Protein AF-A0A354G8M6-F1 (afdb_monomer_lite)

Sequence (116 aa):
MSCFKKYIVFFLVLSFVIQLNAIPLKDYTSMADRDRIMLAISYYEVGERYIQNNKKNLGEAHIKYAIEIEPQVKRYRSGELTLPVKSISIDWESIFDDSKEDVSTDTVDADEPIDD

Structure (mmCIF, N/CA/C/O backbone):
data_AF-A0A354G8M6-F1
#
_entry.id   AF-A0A354G8M6-F1
#
loop_
_atom_site.group_PDB
_atom_site.id
_atom_site.type_symbol
_atom_site.label_atom_id
_atom_site.label_alt_id
_atom_site.label_comp_id
_atom_site.label_asym_id
_atom_site.label_entity_id
_atom_site.label_seq_id
_atom_site.pdbx_PDB_ins_code
_atom_site.Cartn_x
_atom_site.Cartn_y
_atom_site.Cartn_z
_atom_site.occupancy
_atom_site.B_iso_or_equiv
_atom_site.auth_seq_id
_atom_site.auth_comp_id
_atom_site.auth_asym_id
_atom_site.auth_atom_id
_atom_site.pdbx_PDB_model_num
ATOM 1 N N . MET A 1 1 ? 2.787 -1.056 50.525 1.00 49.56 1 MET A N 1
ATOM 2 C CA . MET A 1 1 ? 2.880 -1.745 49.213 1.00 49.56 1 MET A CA 1
ATOM 3 C C . MET A 1 1 ? 1.933 -1.115 48.174 1.00 49.56 1 MET A C 1
ATOM 5 O O . MET A 1 1 ? 1.002 -1.771 47.731 1.00 49.56 1 MET A O 1
ATOM 9 N N . SER A 1 2 ? 2.121 0.156 47.786 1.00 55.47 2 SER A N 1
ATOM 10 C CA . SER A 1 2 ? 1.174 0.849 46.872 1.00 55.47 2 SER A CA 1
ATOM 11 C C . SER A 1 2 ? 1.809 1.360 45.567 1.00 55.47 2 SER A C 1
ATOM 13 O O . SER A 1 2 ? 1.126 1.496 44.556 1.00 55.47 2 SER A O 1
ATOM 15 N N . CYS A 1 3 ? 3.131 1.556 45.526 1.00 55.09 3 CYS A N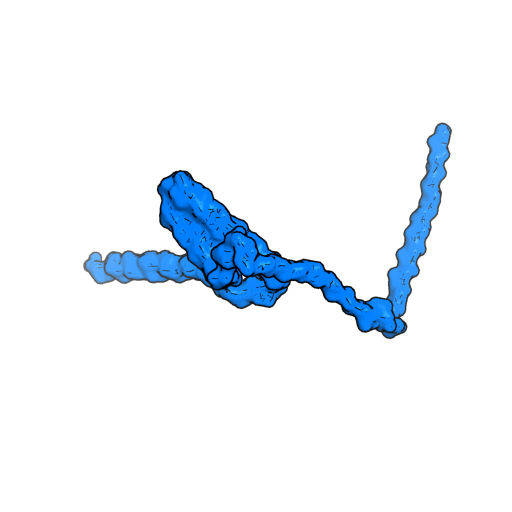 1
ATOM 16 C CA . CYS A 1 3 ? 3.789 2.088 44.326 1.00 55.09 3 CYS A CA 1
ATOM 17 C C . CYS A 1 3 ? 4.092 1.015 43.264 1.00 55.09 3 CYS A C 1
ATOM 19 O O . CYS A 1 3 ? 3.979 1.297 42.078 1.00 55.09 3 CYS A O 1
ATOM 21 N N . PHE A 1 4 ? 4.376 -0.233 43.657 1.00 54.28 4 PHE A N 1
ATOM 22 C CA . PHE A 1 4 ? 4.755 -1.313 42.726 1.00 54.28 4 PHE A CA 1
ATOM 23 C C . PHE A 1 4 ? 3.666 -1.658 41.693 1.00 54.28 4 PHE A C 1
ATOM 25 O O . PHE A 1 4 ? 3.969 -1.900 40.527 1.00 54.28 4 PHE A O 1
ATOM 32 N N . LYS A 1 5 ? 2.384 -1.607 42.088 1.00 54.38 5 LYS A N 1
ATOM 33 C CA . LYS A 1 5 ? 1.251 -1.862 41.179 1.00 54.38 5 LYS A CA 1
ATOM 34 C C . LYS A 1 5 ? 1.123 -0.809 40.074 1.00 54.38 5 LYS A C 1
ATOM 36 O O . LYS A 1 5 ? 0.681 -1.147 38.983 1.00 54.38 5 LYS A O 1
ATOM 41 N N . LYS A 1 6 ? 1.528 0.443 40.326 1.00 56.97 6 LYS A N 1
ATOM 42 C CA . LYS A 1 6 ? 1.444 1.527 39.332 1.00 56.97 6 LYS A CA 1
ATOM 43 C C . LYS A 1 6 ? 2.494 1.374 38.226 1.00 56.97 6 LYS A C 1
ATOM 45 O O . LYS A 1 6 ? 2.187 1.628 37.067 1.00 56.97 6 LYS A O 1
ATOM 50 N N . TYR A 1 7 ? 3.691 0.889 38.565 1.00 60.06 7 TYR A N 1
ATOM 51 C CA . TYR A 1 7 ? 4.762 0.660 37.587 1.00 60.06 7 TYR A CA 1
ATOM 52 C C . TYR A 1 7 ? 4.483 -0.529 36.661 1.00 60.06 7 TYR A C 1
ATOM 54 O O . TYR A 1 7 ? 4.767 -0.441 35.473 1.00 60.06 7 TYR A O 1
ATOM 62 N N . ILE A 1 8 ? 3.871 -1.605 37.170 1.00 62.41 8 ILE A N 1
ATOM 63 C CA . ILE A 1 8 ? 3.511 -2.780 36.355 1.00 62.41 8 ILE A CA 1
ATOM 64 C C . ILE A 1 8 ? 2.486 -2.412 35.275 1.00 62.41 8 ILE A C 1
ATOM 66 O O . ILE A 1 8 ? 2.632 -2.817 34.125 1.00 62.41 8 ILE A O 1
ATOM 70 N N . VAL A 1 9 ? 1.480 -1.602 35.623 1.00 61.44 9 VAL A N 1
ATOM 71 C CA . VAL A 1 9 ? 0.474 -1.138 34.653 1.00 61.44 9 VAL A CA 1
ATOM 72 C C . VAL A 1 9 ? 1.113 -0.228 33.601 1.00 61.44 9 VAL A C 1
ATOM 74 O O . VAL A 1 9 ? 0.836 -0.387 32.417 1.00 61.44 9 VAL A O 1
ATOM 77 N N . PHE A 1 10 ? 2.018 0.671 33.999 1.00 62.94 10 PHE A N 1
ATOM 78 C CA . PHE A 1 10 ? 2.742 1.527 33.055 1.00 62.94 10 PHE A CA 1
ATOM 79 C C . PHE A 1 10 ? 3.628 0.719 32.091 1.00 62.94 10 PHE A C 1
ATOM 81 O O . PHE A 1 10 ? 3.636 0.984 30.892 1.00 62.94 10 PHE A O 1
ATOM 88 N N . PHE A 1 11 ? 4.321 -0.309 32.590 1.00 61.16 11 PHE A N 1
ATOM 89 C CA . PHE A 1 11 ? 5.181 -1.172 31.776 1.00 61.16 11 PHE A CA 1
ATOM 90 C C . PHE A 1 11 ? 4.380 -2.035 30.786 1.00 61.16 11 PHE A C 1
ATOM 92 O O . PHE A 1 11 ? 4.799 -2.211 29.644 1.00 61.16 11 PHE A O 1
ATOM 99 N N . LEU A 1 12 ? 3.196 -2.516 31.185 1.00 61.03 12 LEU A N 1
ATOM 100 C CA . LEU A 1 12 ? 2.293 -3.258 30.297 1.00 61.03 12 LEU A CA 1
ATOM 101 C C . LEU A 1 12 ? 1.734 -2.384 29.168 1.00 61.03 12 LEU A C 1
ATOM 103 O O . LEU A 1 12 ? 1.687 -2.828 28.023 1.00 61.03 12 LEU A O 1
ATOM 107 N N . VAL A 1 13 ? 1.370 -1.131 29.459 1.00 59.84 13 VAL A N 1
ATOM 108 C CA . VAL A 1 13 ? 0.922 -0.185 28.424 1.00 59.84 13 VAL A CA 1
ATOM 109 C C . VAL A 1 13 ? 2.073 0.174 27.480 1.00 59.84 13 VAL A C 1
ATOM 111 O O . VAL A 1 13 ? 1.879 0.192 26.268 1.00 59.84 13 VAL A O 1
ATOM 114 N N . LEU A 1 14 ? 3.287 0.383 28.001 1.00 61.31 14 LEU A N 1
ATOM 115 C CA . LEU A 1 14 ? 4.458 0.705 27.180 1.00 61.31 14 LEU A CA 1
ATOM 116 C C . LEU A 1 14 ? 4.880 -0.469 26.274 1.00 61.31 14 LEU A C 1
ATOM 118 O O . LEU A 1 14 ? 5.244 -0.251 25.122 1.00 61.31 14 LEU A O 1
ATOM 122 N N . SER A 1 15 ? 4.766 -1.714 26.750 1.00 59.84 15 SER A N 1
ATOM 123 C CA . SER A 1 15 ? 5.058 -2.908 25.943 1.00 59.84 15 SER A CA 1
ATOM 124 C C . SER A 1 15 ? 4.053 -3.105 24.799 1.00 59.84 15 SER A C 1
ATOM 126 O O . SER A 1 15 ? 4.445 -3.549 23.720 1.00 59.84 15 SER A O 1
ATOM 128 N N . PHE A 1 16 ? 2.790 -2.706 24.989 1.00 54.34 16 PHE A N 1
ATOM 129 C CA . PHE A 1 16 ? 1.766 -2.780 23.942 1.00 54.34 16 PHE A CA 1
ATOM 130 C C . PHE A 1 16 ? 2.008 -1.779 22.799 1.00 54.34 16 PHE A C 1
ATOM 132 O O . PHE A 1 16 ? 1.726 -2.083 21.643 1.00 54.34 16 PHE A O 1
ATOM 139 N N . VAL A 1 17 ? 2.593 -0.609 23.089 1.00 57.88 17 VAL A N 1
ATOM 140 C CA . VAL A 1 17 ? 2.934 0.400 22.065 1.00 57.88 17 VAL A CA 1
ATOM 141 C C . VAL A 1 17 ? 4.072 -0.079 21.152 1.00 57.88 17 VAL A C 1
ATOM 143 O O . VAL A 1 17 ? 4.068 0.226 19.964 1.00 57.88 17 VAL A O 1
ATOM 146 N N . ILE A 1 18 ? 5.013 -0.875 21.673 1.00 57.66 18 ILE A N 1
ATOM 147 C CA . ILE A 1 18 ? 6.189 -1.343 20.917 1.00 57.66 18 ILE A CA 1
ATOM 148 C C . ILE A 1 18 ? 5.835 -2.488 19.946 1.00 57.66 18 ILE A C 1
ATOM 150 O O . ILE A 1 18 ? 6.528 -2.679 18.952 1.00 57.66 18 ILE A O 1
ATOM 154 N N . GLN A 1 19 ? 4.744 -3.233 20.172 1.00 54.16 19 GLN A N 1
ATOM 155 C CA . GLN A 1 19 ? 4.320 -4.296 19.245 1.00 54.16 19 GLN A CA 1
ATOM 156 C C . GLN A 1 19 ? 3.556 -3.793 18.009 1.00 54.16 19 GLN A C 1
ATOM 158 O O . GLN A 1 19 ? 3.370 -4.554 17.063 1.00 54.16 19 GLN A O 1
ATOM 163 N N . LEU A 1 20 ? 3.190 -2.507 17.950 1.00 50.91 20 LEU A N 1
ATOM 164 C CA . LEU A 1 20 ? 2.699 -1.845 16.733 1.00 50.91 20 LEU A CA 1
ATOM 165 C C . LEU A 1 20 ? 3.865 -1.380 15.844 1.00 50.91 20 LEU A C 1
ATOM 167 O O . LEU A 1 20 ? 3.840 -0.269 15.313 1.00 50.91 20 LEU A O 1
ATOM 171 N N . ASN A 1 21 ? 4.894 -2.218 15.687 1.00 47.41 21 ASN A N 1
ATOM 172 C CA . ASN A 1 21 ? 5.934 -1.988 14.693 1.00 47.41 21 ASN A CA 1
ATOM 173 C C . ASN A 1 21 ? 5.274 -2.033 13.313 1.00 47.41 21 ASN A C 1
ATOM 175 O O . ASN A 1 21 ? 5.039 -3.100 12.746 1.00 47.41 21 ASN A O 1
ATOM 179 N N . ALA A 1 22 ? 4.935 -0.851 12.801 1.00 51.12 22 ALA A N 1
ATOM 180 C CA . ALA A 1 22 ? 4.752 -0.639 11.382 1.00 51.12 22 ALA A CA 1
ATOM 181 C C . ALA A 1 22 ? 5.982 -1.232 10.694 1.00 51.12 22 ALA A C 1
ATOM 183 O O . ALA A 1 22 ? 7.112 -0.895 11.057 1.00 51.12 22 ALA A O 1
ATOM 184 N N . ILE A 1 23 ? 5.759 -2.177 9.781 1.00 55.06 23 ILE A N 1
ATOM 185 C CA . ILE A 1 23 ? 6.840 -2.782 9.010 1.00 55.06 23 ILE A CA 1
ATOM 186 C C . ILE A 1 23 ? 7.535 -1.616 8.297 1.00 55.06 23 ILE A C 1
ATOM 188 O O . ILE A 1 23 ? 6.873 -0.906 7.534 1.00 55.06 23 ILE A O 1
ATOM 192 N N . PRO A 1 24 ? 8.813 -1.334 8.604 1.00 56.59 24 PRO A N 1
ATOM 193 C CA . PRO A 1 24 ? 9.476 -0.157 8.080 1.00 56.59 24 PRO A CA 1
ATOM 194 C C . PRO A 1 24 ? 9.500 -0.235 6.556 1.00 56.59 24 PRO A C 1
ATOM 196 O O . PRO A 1 24 ? 9.779 -1.288 5.991 1.00 56.59 24 PRO A O 1
ATOM 199 N N . LEU A 1 25 ? 9.267 0.897 5.886 1.00 54.47 25 LEU A N 1
ATOM 200 C CA . LEU A 1 25 ? 9.266 1.010 4.419 1.00 54.47 25 LEU A CA 1
ATOM 201 C C . LEU A 1 25 ? 10.488 0.336 3.761 1.00 54.47 25 LEU A C 1
ATOM 203 O O . LEU A 1 25 ? 10.391 -0.210 2.666 1.00 54.47 25 LEU A O 1
ATOM 207 N N . LYS A 1 26 ? 11.625 0.333 4.474 1.00 60.16 26 LYS A N 1
ATOM 208 C CA . LYS A 1 26 ? 12.885 -0.333 4.111 1.00 60.16 26 LYS A CA 1
ATOM 209 C C . LYS A 1 26 ? 12.721 -1.827 3.782 1.00 60.16 26 LYS A C 1
ATOM 211 O O . LYS A 1 26 ? 13.459 -2.340 2.949 1.00 60.16 26 LYS A O 1
ATOM 216 N N . ASP A 1 27 ? 11.777 -2.531 4.398 1.00 62.22 27 ASP A N 1
ATOM 217 C CA . ASP A 1 27 ? 11.586 -3.962 4.130 1.00 62.22 27 ASP A CA 1
ATOM 218 C C . ASP A 1 27 ? 10.932 -4.196 2.756 1.00 62.22 27 ASP A C 1
ATOM 220 O O . ASP A 1 27 ? 11.003 -5.294 2.210 1.00 62.22 27 ASP A O 1
ATOM 224 N N . TYR A 1 28 ? 10.367 -3.143 2.152 1.00 60.56 28 TYR A N 1
ATOM 225 C CA . TYR A 1 28 ? 9.782 -3.162 0.810 1.00 60.56 28 TYR A CA 1
ATOM 226 C C . TYR A 1 28 ? 10.682 -2.526 -0.254 1.00 60.56 28 TYR A C 1
ATOM 228 O O . TYR A 1 28 ? 10.349 -2.583 -1.436 1.00 60.56 28 TYR A O 1
ATOM 236 N N . THR A 1 29 ? 11.822 -1.931 0.120 1.00 62.78 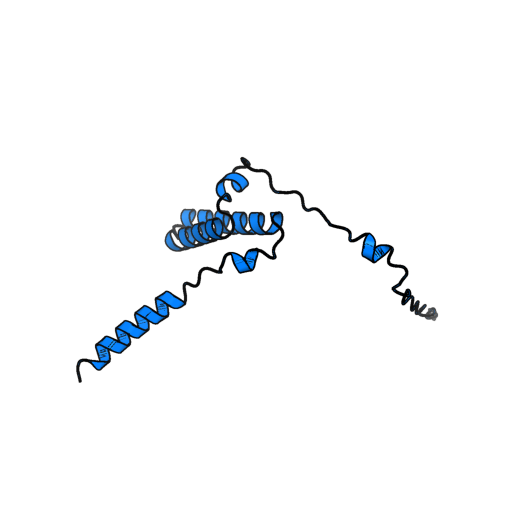29 THR A N 1
ATOM 237 C CA . THR A 1 29 ? 12.730 -1.297 -0.856 1.00 62.78 29 THR A CA 1
ATOM 238 C C . THR A 1 29 ? 13.499 -2.303 -1.708 1.00 62.78 29 THR A C 1
ATOM 240 O O . THR A 1 29 ? 14.009 -1.936 -2.758 1.00 62.78 29 THR A O 1
ATOM 243 N N . SER A 1 30 ? 13.577 -3.569 -1.285 1.00 72.50 30 SER A N 1
ATOM 244 C CA . SER A 1 30 ? 14.118 -4.662 -2.105 1.00 72.50 30 SER A CA 1
ATOM 245 C C . SER A 1 30 ? 13.104 -5.215 -3.112 1.00 72.50 30 SER A C 1
ATOM 247 O O . SER A 1 30 ? 13.473 -5.993 -3.989 1.00 72.50 30 SER A O 1
ATOM 249 N N . M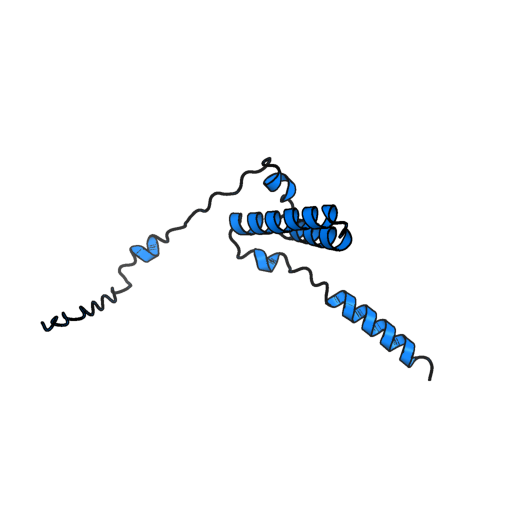ET A 1 31 ? 11.826 -4.848 -2.982 1.00 76.88 31 MET A N 1
ATOM 250 C CA . MET A 1 31 ? 10.753 -5.350 -3.828 1.00 76.88 31 MET A CA 1
ATOM 251 C C . MET A 1 31 ? 10.666 -4.511 -5.106 1.00 76.88 31 MET A C 1
ATOM 253 O O . MET A 1 31 ? 10.750 -3.283 -5.057 1.00 76.88 31 MET A O 1
ATOM 257 N N . ALA A 1 32 ? 10.469 -5.167 -6.253 1.00 84.94 32 ALA A N 1
ATOM 258 C CA . ALA A 1 32 ? 10.233 -4.464 -7.509 1.00 84.94 32 ALA A CA 1
ATOM 259 C C . ALA A 1 32 ? 9.012 -3.540 -7.374 1.00 84.94 32 ALA A C 1
ATOM 261 O O . ALA A 1 32 ? 8.012 -3.922 -6.760 1.00 84.94 32 ALA A O 1
ATOM 262 N N . ASP A 1 33 ? 9.068 -2.346 -7.977 1.00 88.38 33 ASP A N 1
ATOM 263 C CA . ASP A 1 33 ? 8.022 -1.321 -7.836 1.00 88.38 33 ASP A CA 1
ATOM 264 C C . ASP A 1 33 ? 6.623 -1.877 -8.099 1.00 88.38 33 ASP A C 1
ATOM 266 O O . ASP A 1 33 ? 5.699 -1.656 -7.320 1.00 88.38 33 ASP A O 1
ATOM 270 N N . ARG A 1 34 ? 6.480 -2.667 -9.168 1.00 89.88 34 ARG A N 1
ATOM 271 C CA . ARG A 1 34 ? 5.212 -3.303 -9.532 1.00 89.88 34 ARG A CA 1
ATOM 272 C C . ARG A 1 34 ? 4.666 -4.175 -8.406 1.00 89.88 34 ARG A C 1
ATOM 274 O O . ARG A 1 34 ? 3.480 -4.094 -8.101 1.00 89.88 34 ARG A O 1
ATOM 281 N N . ASP A 1 35 ? 5.512 -5.000 -7.806 1.00 90.25 35 ASP A N 1
ATOM 282 C CA . ASP A 1 35 ? 5.097 -5.962 -6.789 1.00 90.25 35 ASP A CA 1
ATOM 283 C C . ASP A 1 35 ? 4.772 -5.245 -5.470 1.00 90.25 35 ASP A C 1
ATOM 285 O O . ASP A 1 35 ? 3.753 -5.548 -4.848 1.00 90.25 35 ASP A O 1
ATOM 289 N N . ARG A 1 36 ? 5.542 -4.206 -5.112 1.00 91.94 36 ARG A N 1
ATOM 290 C CA . ARG A 1 36 ? 5.230 -3.317 -3.981 1.00 91.94 36 ARG A CA 1
ATOM 291 C C . ARG A 1 36 ? 3.867 -2.640 -4.155 1.00 91.94 36 ARG A C 1
ATOM 293 O O . ARG 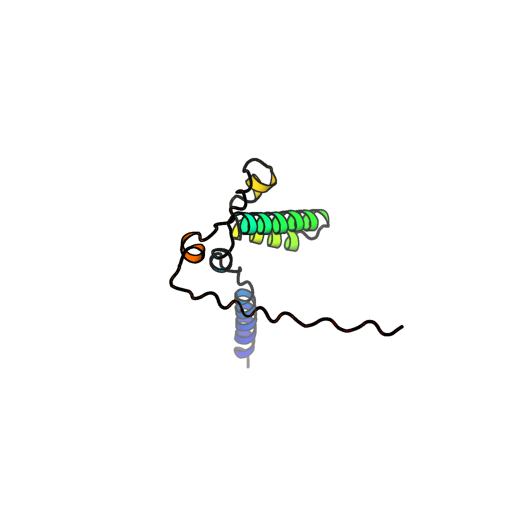A 1 36 ? 3.050 -2.652 -3.235 1.00 91.94 36 ARG A O 1
ATOM 300 N N . ILE A 1 37 ? 3.599 -2.076 -5.335 1.00 93.88 37 ILE A N 1
ATOM 301 C CA . ILE A 1 37 ? 2.324 -1.404 -5.627 1.00 93.88 37 ILE A CA 1
ATOM 302 C C . ILE A 1 37 ? 1.166 -2.414 -5.592 1.00 93.88 37 ILE A C 1
ATOM 304 O O . ILE A 1 37 ? 0.123 -2.132 -5.004 1.00 93.88 37 ILE A O 1
ATOM 308 N N . MET A 1 38 ? 1.343 -3.612 -6.157 1.00 94.38 38 MET A N 1
ATOM 309 C CA . MET A 1 38 ? 0.334 -4.681 -6.111 1.00 94.38 38 MET A CA 1
ATOM 310 C C . MET A 1 38 ? 0.033 -5.144 -4.682 1.00 94.38 38 MET A C 1
ATOM 312 O O . MET A 1 38 ? -1.130 -5.376 -4.335 1.00 94.38 38 MET A O 1
ATOM 316 N N . LEU A 1 39 ? 1.059 -5.242 -3.835 1.00 94.00 39 LEU A N 1
ATOM 317 C CA . LEU A 1 39 ? 0.893 -5.549 -2.420 1.00 94.00 39 LEU A CA 1
ATOM 318 C C . LEU A 1 39 ? 0.069 -4.462 -1.719 1.00 94.00 39 LEU A C 1
ATOM 320 O O . LEU A 1 39 ? -0.901 -4.776 -1.028 1.00 94.00 39 LEU A O 1
ATOM 324 N N . ALA A 1 40 ? 0.399 -3.189 -1.947 1.00 95.38 40 ALA A N 1
ATOM 325 C CA . ALA A 1 40 ? -0.353 -2.069 -1.391 1.00 95.38 40 ALA A CA 1
ATOM 326 C C . ALA A 1 40 ? -1.825 -2.083 -1.837 1.00 95.38 40 ALA A C 1
ATOM 328 O O . ALA A 1 40 ? -2.719 -1.938 -1.001 1.00 95.38 40 ALA A O 1
ATOM 329 N N . ILE A 1 41 ? -2.097 -2.315 -3.129 1.00 96.94 41 ILE A N 1
ATOM 330 C CA . ILE A 1 41 ? -3.467 -2.438 -3.657 1.00 96.94 41 ILE A CA 1
ATOM 331 C C . ILE A 1 41 ? -4.219 -3.559 -2.932 1.00 96.94 41 ILE A C 1
ATOM 333 O O . ILE A 1 41 ? -5.348 -3.350 -2.489 1.00 96.94 41 ILE A O 1
ATOM 337 N N . SER A 1 42 ? -3.576 -4.712 -2.735 1.00 96.50 42 SER A N 1
ATOM 338 C CA . SER A 1 42 ? -4.178 -5.862 -2.049 1.00 96.50 42 SER A CA 1
ATOM 339 C C . SER A 1 42 ? -4.591 -5.521 -0.611 1.00 96.50 42 SER A C 1
ATOM 341 O O . SER A 1 42 ? -5.723 -5.793 -0.206 1.00 96.50 42 SER A O 1
ATOM 343 N N . TYR A 1 43 ? -3.716 -4.857 0.156 1.00 96.38 43 TYR A N 1
ATOM 344 C CA . TYR A 1 43 ? -4.052 -4.376 1.502 1.00 96.38 43 TYR A CA 1
ATOM 345 C C . TYR A 1 43 ? -5.204 -3.366 1.489 1.00 96.38 43 TYR A C 1
ATOM 347 O O . TYR A 1 43 ? -6.086 -3.426 2.351 1.00 96.38 43 TYR A O 1
ATOM 355 N N . TYR A 1 44 ? -5.225 -2.463 0.507 1.00 97.38 44 TYR A N 1
ATOM 356 C CA . TYR A 1 44 ? -6.268 -1.450 0.383 1.00 97.38 44 TYR A CA 1
ATOM 357 C C . TYR A 1 44 ? -7.648 -2.081 0.148 1.00 97.38 44 TYR A C 1
ATOM 359 O O . TYR A 1 44 ? -8.614 -1.734 0.829 1.00 97.38 44 TYR A O 1
ATOM 367 N N . GLU A 1 45 ? -7.746 -3.039 -0.777 1.00 96.94 45 GLU A N 1
ATOM 368 C CA . GLU A 1 45 ? -9.002 -3.726 -1.099 1.00 96.94 45 GLU A CA 1
ATOM 369 C C . GLU A 1 45 ? -9.531 -4.562 0.067 1.00 96.94 45 GLU A C 1
ATOM 371 O O . GLU A 1 45 ? -10.720 -4.501 0.397 1.00 96.94 45 GLU A O 1
ATOM 376 N N . VAL A 1 46 ? -8.645 -5.297 0.745 1.00 97.19 46 VAL A N 1
ATOM 377 C CA . VAL A 1 46 ? -8.993 -6.035 1.966 1.00 97.19 46 VAL A CA 1
ATOM 378 C C . VAL A 1 46 ? -9.494 -5.075 3.047 1.00 97.19 46 VAL A C 1
ATOM 380 O O . VAL A 1 46 ? -10.496 -5.355 3.711 1.00 97.19 46 VAL A O 1
ATOM 383 N N . GLY A 1 47 ? -8.844 -3.920 3.197 1.00 97.06 47 GLY A N 1
ATOM 384 C CA . GLY A 1 47 ? -9.254 -2.882 4.135 1.00 97.06 47 GLY A CA 1
ATOM 385 C C . GLY A 1 47 ? -10.671 -2.368 3.873 1.00 97.06 47 GLY A C 1
ATOM 386 O O . GLY A 1 47 ? -11.499 -2.350 4.788 1.00 97.06 47 GLY A O 1
ATOM 387 N N . GLU A 1 48 ? -10.998 -2.036 2.622 1.00 97.25 48 GLU A N 1
ATOM 388 C CA . GLU A 1 48 ? -12.361 -1.643 2.250 1.00 97.25 48 GLU A CA 1
ATOM 389 C C . GLU A 1 48 ? -13.379 -2.756 2.504 1.00 97.25 48 GLU A C 1
ATOM 391 O O . GLU A 1 48 ? -14.464 -2.499 3.034 1.00 97.25 48 GLU A O 1
ATOM 396 N N . ARG A 1 49 ? -13.024 -4.007 2.191 1.00 97.62 49 ARG A N 1
ATOM 397 C CA . ARG A 1 49 ? -13.893 -5.160 2.443 1.00 97.62 49 ARG A CA 1
ATOM 398 C C . ARG A 1 49 ? -14.174 -5.334 3.934 1.00 97.62 49 ARG A C 1
ATOM 400 O O . ARG A 1 49 ? -15.293 -5.685 4.306 1.00 97.62 49 ARG A O 1
ATOM 407 N N . TYR A 1 50 ? -13.205 -5.071 4.809 1.00 97.81 50 TYR A N 1
ATOM 408 C CA . TYR A 1 50 ? -13.436 -5.088 6.253 1.00 97.81 50 TYR A CA 1
ATOM 409 C C . TYR A 1 50 ? -14.372 -3.975 6.715 1.00 97.81 50 TYR A C 1
ATOM 411 O O . TYR A 1 50 ? -15.267 -4.244 7.519 1.00 97.81 50 TYR A O 1
ATOM 419 N N . ILE A 1 51 ? -14.228 -2.760 6.181 1.00 96.75 51 ILE A N 1
ATOM 420 C CA . ILE A 1 51 ? -15.127 -1.641 6.501 1.00 96.75 51 ILE A CA 1
ATOM 421 C C . ILE A 1 51 ? -16.565 -1.970 6.080 1.00 96.75 51 ILE A C 1
ATOM 423 O O . ILE A 1 51 ? -17.480 -1.804 6.883 1.00 96.75 51 ILE A O 1
ATOM 427 N N . GLN A 1 52 ? -16.757 -2.519 4.876 1.00 97.44 52 GLN A N 1
ATOM 428 C CA . GLN A 1 52 ? -18.067 -2.969 4.380 1.00 97.44 52 GLN A CA 1
ATOM 429 C C . GLN A 1 52 ? -18.706 -4.045 5.274 1.00 97.44 52 GLN A C 1
ATOM 431 O O . GLN A 1 52 ? -19.924 -4.107 5.394 1.00 97.44 52 GLN A O 1
ATOM 436 N N . ASN A 1 53 ? -17.889 -4.866 5.938 1.00 97.06 53 ASN A N 1
ATOM 437 C CA . ASN A 1 53 ? -18.328 -5.915 6.863 1.00 97.06 53 ASN A CA 1
ATOM 438 C C . ASN A 1 53 ? -18.415 -5.446 8.329 1.00 97.06 53 ASN A C 1
ATOM 440 O O . ASN A 1 53 ? -18.332 -6.268 9.243 1.00 97.06 53 ASN A O 1
ATOM 444 N N . ASN A 1 54 ? -18.543 -4.138 8.578 1.00 97.44 54 ASN A N 1
ATOM 445 C CA . ASN A 1 54 ? -18.608 -3.530 9.915 1.00 97.44 54 ASN A CA 1
ATOM 446 C C . ASN A 1 54 ? -17.366 -3.768 10.802 1.00 97.44 54 ASN A C 1
ATOM 448 O O . ASN A 1 54 ? -17.408 -3.549 12.012 1.00 97.44 54 ASN A O 1
ATOM 452 N N . LYS A 1 55 ? -16.225 -4.159 10.223 1.00 96.00 55 LYS A N 1
ATOM 453 C CA . LYS A 1 55 ? -14.938 -4.322 10.924 1.00 96.00 55 LYS A CA 1
ATOM 454 C C . LYS A 1 55 ? -14.057 -3.086 10.728 1.00 96.00 55 LYS A C 1
ATOM 456 O O . LYS A 1 55 ? -12.934 -3.182 10.235 1.00 96.00 55 LYS A O 1
ATOM 461 N N . LYS A 1 56 ? -14.576 -1.915 11.113 1.00 95.62 56 LYS A N 1
ATOM 462 C CA . LYS A 1 56 ? -13.981 -0.602 10.805 1.00 95.62 56 LYS A CA 1
ATOM 463 C C . LYS A 1 56 ? -12.517 -0.471 11.242 1.00 95.62 56 LYS A C 1
ATOM 465 O O . LYS A 1 56 ? -11.677 -0.196 10.397 1.00 95.62 56 LYS A O 1
ATOM 470 N N . ASN A 1 57 ? -12.197 -0.761 12.505 1.00 94.56 57 ASN A N 1
ATOM 471 C CA . ASN A 1 57 ? -10.828 -0.620 13.027 1.00 94.56 57 ASN A CA 1
ATOM 472 C C . ASN A 1 57 ? -9.813 -1.488 12.265 1.00 94.56 57 ASN A C 1
ATOM 474 O O . ASN A 1 57 ? -8.697 -1.059 11.990 1.00 94.56 57 ASN A O 1
ATOM 478 N N . LEU A 1 58 ? -10.208 -2.716 11.910 1.00 92.00 58 LEU A N 1
ATOM 479 C CA . LEU A 1 58 ? -9.351 -3.633 11.161 1.00 92.00 58 LEU A CA 1
ATOM 480 C C . LEU A 1 58 ? -9.138 -3.139 9.727 1.00 92.00 58 LEU A C 1
ATOM 482 O O . LEU A 1 58 ? -8.026 -3.214 9.208 1.00 92.00 58 LEU A O 1
ATOM 486 N N . GLY A 1 59 ? -10.197 -2.619 9.105 1.00 96.88 59 GLY A N 1
ATOM 487 C CA . GLY A 1 59 ? -10.122 -2.052 7.767 1.00 96.88 59 GLY A CA 1
ATOM 488 C C . GLY A 1 59 ? -9.275 -0.784 7.704 1.00 96.88 59 GLY A C 1
ATOM 489 O O . GLY A 1 59 ? -8.423 -0.669 6.830 1.00 96.88 59 GLY A O 1
ATOM 490 N N . GLU A 1 60 ? -9.426 0.120 8.674 1.00 96.88 60 GLU A N 1
ATOM 491 C CA . GLU A 1 60 ? -8.590 1.320 8.803 1.00 96.88 60 GLU A CA 1
ATOM 492 C C . GLU A 1 60 ? -7.112 0.966 8.994 1.00 96.88 60 GLU A C 1
ATOM 494 O O . GLU A 1 60 ? -6.254 1.585 8.367 1.00 96.88 60 GLU A O 1
ATOM 499 N N . ALA A 1 61 ? -6.804 -0.069 9.784 1.00 94.50 61 ALA A N 1
ATOM 500 C CA . ALA A 1 61 ? -5.435 -0.556 9.931 1.00 94.50 61 ALA A CA 1
ATOM 501 C C . ALA A 1 61 ? -4.855 -1.068 8.600 1.00 94.50 61 ALA A C 1
ATOM 503 O O . ALA A 1 61 ? -3.735 -0.713 8.247 1.00 94.50 61 ALA A O 1
ATOM 504 N N . HIS A 1 62 ? -5.620 -1.844 7.823 1.00 94.44 62 HIS A N 1
ATOM 505 C CA . HIS A 1 62 ? -5.171 -2.342 6.514 1.00 94.44 62 HIS A CA 1
ATOM 506 C C . HIS A 1 62 ? -4.971 -1.215 5.496 1.00 94.44 62 HIS A C 1
ATOM 508 O O . HIS A 1 62 ? -3.972 -1.206 4.781 1.00 94.44 62 HIS A O 1
ATOM 514 N N . ILE A 1 63 ? -5.879 -0.235 5.458 1.00 96.94 63 ILE A N 1
ATOM 515 C CA . ILE A 1 63 ? -5.731 0.942 4.591 1.00 96.94 63 ILE A CA 1
ATOM 516 C C . ILE A 1 63 ? -4.493 1.747 4.990 1.00 96.94 63 ILE A C 1
ATOM 518 O O . ILE A 1 63 ? -3.755 2.201 4.118 1.00 96.94 63 ILE A O 1
ATOM 522 N N . LYS A 1 64 ? -4.232 1.896 6.293 1.00 95.81 64 LYS A N 1
ATOM 523 C CA . LYS A 1 64 ? -3.019 2.554 6.781 1.00 95.81 64 LYS A CA 1
ATOM 524 C C . LYS A 1 64 ? -1.762 1.830 6.291 1.00 95.81 64 LYS A C 1
ATOM 526 O O . LYS A 1 64 ? -0.900 2.485 5.717 1.00 95.81 64 LYS A O 1
ATOM 531 N N . TYR A 1 65 ? -1.698 0.502 6.423 1.00 93.62 65 TYR A N 1
ATOM 532 C CA . TYR A 1 65 ? -0.576 -0.288 5.901 1.00 93.62 65 TYR A CA 1
ATOM 533 C C . TYR A 1 65 ? -0.407 -0.144 4.384 1.00 93.62 65 TYR A C 1
ATOM 535 O O . TYR A 1 65 ? 0.711 0.012 3.908 1.00 93.62 65 TYR A O 1
ATOM 543 N N . ALA A 1 66 ? -1.500 -0.128 3.618 1.00 95.44 66 ALA A N 1
ATOM 544 C CA . ALA A 1 66 ? -1.437 0.089 2.174 1.00 95.44 66 ALA A CA 1
ATOM 545 C C . ALA A 1 66 ? -0.781 1.433 1.810 1.00 95.44 66 ALA A C 1
ATOM 547 O O . ALA A 1 66 ? 0.061 1.484 0.918 1.00 95.44 66 ALA A O 1
ATOM 548 N N . ILE A 1 67 ? -1.148 2.510 2.515 1.00 95.06 67 ILE A N 1
ATOM 549 C CA . ILE A 1 67 ? -0.592 3.857 2.307 1.00 95.06 67 ILE A CA 1
ATOM 550 C C . ILE A 1 67 ? 0.870 3.928 2.758 1.00 95.06 67 ILE A C 1
ATOM 552 O O . ILE A 1 67 ? 1.665 4.628 2.138 1.00 95.06 67 ILE A O 1
ATOM 556 N N . GLU A 1 68 ? 1.226 3.211 3.826 1.00 93.00 68 GLU A N 1
ATOM 557 C CA . GLU A 1 68 ? 2.615 3.099 4.271 1.00 93.00 68 GLU A CA 1
ATOM 558 C C . GLU A 1 68 ? 3.478 2.398 3.215 1.00 93.00 68 GLU A C 1
ATOM 560 O O . GLU A 1 68 ? 4.571 2.878 2.956 1.00 93.00 68 GLU A O 1
ATOM 565 N N . ILE A 1 69 ? 2.994 1.331 2.565 1.00 91.31 69 ILE A N 1
ATOM 566 C CA . ILE A 1 69 ? 3.726 0.617 1.500 1.00 91.31 69 ILE A CA 1
ATOM 567 C C . ILE A 1 69 ? 3.849 1.467 0.223 1.00 91.31 69 ILE A C 1
ATOM 569 O O . ILE A 1 69 ? 4.924 1.538 -0.372 1.00 91.31 69 ILE A O 1
ATOM 573 N N . GLU A 1 70 ? 2.752 2.090 -0.219 1.00 93.31 70 GLU A N 1
ATOM 574 C CA . GLU A 1 70 ? 2.710 2.941 -1.411 1.00 93.31 70 GLU A CA 1
ATOM 575 C C . GLU A 1 70 ? 1.766 4.139 -1.184 1.00 93.31 70 GLU A C 1
ATOM 577 O O . GLU A 1 70 ? 0.540 3.995 -1.258 1.00 93.31 70 GLU A O 1
ATOM 582 N N . PRO A 1 71 ? 2.299 5.355 -0.959 1.00 94.25 71 PRO A N 1
ATOM 583 C CA . PRO A 1 71 ? 1.486 6.541 -0.687 1.00 94.25 71 PRO A CA 1
ATOM 584 C C . PRO A 1 71 ? 0.474 6.876 -1.790 1.00 94.25 71 PRO A C 1
ATOM 586 O O . PRO A 1 71 ? -0.572 7.468 -1.515 1.00 94.25 71 PRO A O 1
ATOM 589 N N . GLN A 1 72 ? 0.755 6.496 -3.042 1.00 95.81 72 GLN A N 1
ATOM 590 C CA . GLN A 1 72 ? -0.133 6.736 -4.179 1.00 95.81 72 GLN A CA 1
ATOM 591 C C . GLN A 1 72 ? -1.083 5.563 -4.474 1.00 95.81 72 GLN A C 1
ATOM 593 O O . GLN A 1 72 ? -1.768 5.584 -5.497 1.00 95.81 72 GLN A O 1
ATOM 598 N N . VAL A 1 73 ? -1.196 4.569 -3.579 1.00 96.19 73 VAL A N 1
ATOM 599 C CA . VAL A 1 73 ? -1.991 3.340 -3.778 1.00 96.19 73 VAL A CA 1
ATOM 600 C C . VAL A 1 73 ? -3.417 3.607 -4.262 1.00 96.19 73 VAL A C 1
ATOM 602 O O . VAL A 1 73 ? -3.915 2.911 -5.145 1.00 96.19 73 VAL A O 1
ATOM 605 N N . LYS A 1 74 ? -4.069 4.660 -3.754 1.00 95.94 74 LYS A N 1
ATOM 606 C CA . LYS A 1 74 ? -5.435 5.022 -4.158 1.00 95.94 74 LYS A CA 1
ATOM 607 C C . LYS A 1 74 ? -5.526 5.375 -5.648 1.00 95.94 74 LYS A C 1
ATOM 609 O O . LYS A 1 74 ? -6.501 4.995 -6.287 1.00 95.94 74 LYS A O 1
ATOM 614 N N . ARG A 1 75 ? -4.514 6.066 -6.183 1.00 97.00 75 ARG A N 1
ATOM 615 C CA . ARG A 1 75 ? -4.437 6.494 -7.590 1.00 97.00 75 ARG A CA 1
ATOM 616 C C . ARG A 1 75 ? -4.137 5.313 -8.512 1.00 97.00 75 ARG A C 1
ATOM 618 O O . ARG A 1 75 ? -4.727 5.210 -9.583 1.00 97.00 75 ARG A O 1
ATOM 625 N N . TYR A 1 76 ? -3.276 4.389 -8.079 1.00 96.00 76 TYR A N 1
ATOM 626 C CA . TYR A 1 76 ? -3.044 3.134 -8.801 1.00 96.00 76 TYR A CA 1
ATOM 627 C C . TYR A 1 76 ? -4.302 2.266 -8.844 1.00 96.00 76 TYR A C 1
ATOM 629 O O . TYR A 1 76 ? -4.699 1.801 -9.908 1.00 96.00 76 TYR A O 1
ATOM 637 N N . ARG A 1 77 ? -4.984 2.101 -7.705 1.00 94.44 77 ARG A N 1
ATOM 638 C CA . ARG A 1 77 ? -6.228 1.327 -7.632 1.00 94.44 77 ARG A CA 1
ATOM 639 C C . ARG A 1 77 ? -7.332 1.914 -8.515 1.00 94.44 77 ARG A C 1
ATOM 641 O O . ARG A 1 77 ? -8.051 1.166 -9.166 1.00 94.44 77 ARG A O 1
ATOM 648 N N . SER A 1 78 ? -7.487 3.239 -8.538 1.00 95.31 78 SER A N 1
ATOM 649 C CA . SER A 1 78 ? -8.503 3.896 -9.370 1.00 95.31 78 SER A CA 1
ATOM 650 C C . SER A 1 78 ? -8.165 3.906 -10.863 1.00 95.31 78 SER A C 1
ATOM 652 O O . SER A 1 78 ? -8.979 4.377 -11.652 1.00 95.31 78 SER A O 1
ATOM 654 N N . GLY A 1 79 ? -6.973 3.441 -11.253 1.00 92.62 79 GLY A N 1
ATOM 655 C CA . GLY A 1 79 ? -6.482 3.509 -12.627 1.00 92.62 79 GLY A CA 1
ATOM 656 C C . GLY A 1 79 ? -6.039 4.908 -13.067 1.00 92.62 79 GLY A C 1
ATOM 657 O O . GLY A 1 79 ? -5.839 5.129 -14.256 1.00 92.62 79 GLY A O 1
ATOM 658 N N . GLU A 1 80 ? -5.876 5.854 -12.136 1.00 95.75 80 GLU A N 1
ATOM 659 C CA . GLU A 1 80 ? -5.295 7.172 -12.440 1.00 95.75 80 GLU A CA 1
ATOM 660 C C . GLU A 1 80 ? -3.789 7.052 -12.721 1.00 95.75 80 GLU A C 1
ATOM 662 O O . GLU A 1 80 ? -3.243 7.780 -13.547 1.00 95.75 80 GLU A O 1
ATOM 667 N N . LEU A 1 81 ? -3.125 6.109 -12.049 1.00 93.25 81 LEU A N 1
ATOM 668 C CA . LEU A 1 81 ? -1.749 5.716 -12.330 1.00 93.25 81 LEU A CA 1
ATOM 669 C C . LEU A 1 81 ? -1.713 4.294 -12.879 1.00 93.25 81 LEU A C 1
ATOM 671 O O . LEU A 1 81 ? -2.417 3.405 -12.398 1.00 93.25 81 LEU A O 1
ATOM 675 N N . THR A 1 82 ? -0.857 4.075 -13.869 1.00 91.25 82 THR A N 1
ATOM 676 C CA . THR A 1 82 ? -0.631 2.758 -14.456 1.00 91.25 82 THR A CA 1
ATOM 677 C C . THR A 1 82 ? 0.420 1.995 -13.667 1.00 91.25 82 THR A C 1
ATOM 679 O O . THR A 1 82 ? 1.425 2.556 -13.235 1.00 91.25 82 THR A O 1
ATOM 682 N N . LEU A 1 83 ? 0.205 0.692 -13.489 1.00 89.50 83 LEU A N 1
ATOM 683 C CA . LEU A 1 83 ? 1.216 -0.166 -12.882 1.00 89.50 83 LEU A CA 1
ATOM 684 C C . LEU A 1 83 ? 2.476 -0.183 -13.759 1.00 89.50 83 LEU A C 1
ATOM 686 O O . LEU A 1 83 ? 2.356 -0.371 -14.975 1.00 89.50 83 LEU A O 1
ATOM 690 N N . PRO A 1 84 ? 3.676 -0.042 -13.170 1.00 86.50 84 PRO A N 1
ATOM 691 C CA . PRO A 1 84 ? 4.907 -0.203 -13.920 1.00 86.50 84 PRO A CA 1
ATOM 692 C C . PRO A 1 84 ? 4.964 -1.612 -14.515 1.00 86.50 84 PRO A C 1
ATOM 694 O O . PRO A 1 84 ? 4.558 -2.601 -13.894 1.00 86.50 84 PRO A O 1
ATOM 697 N N . VAL A 1 85 ? 5.442 -1.702 -15.753 1.00 81.81 85 VAL A N 1
ATOM 698 C CA . VAL A 1 85 ? 5.597 -2.981 -16.449 1.00 81.81 85 VAL A CA 1
ATOM 699 C C . VAL A 1 85 ? 6.706 -3.770 -15.762 1.00 81.81 85 VAL A C 1
ATOM 701 O O . VAL A 1 85 ? 7.739 -3.210 -15.402 1.00 81.81 85 VAL A O 1
ATOM 704 N N . LYS A 1 86 ? 6.502 -5.079 -15.582 1.00 75.19 86 LYS A N 1
ATOM 705 C CA . LYS A 1 86 ? 7.562 -5.965 -15.100 1.00 75.19 86 LYS A CA 1
ATOM 706 C C . LYS A 1 86 ? 8.652 -6.022 -16.172 1.00 75.19 86 LYS A C 1
ATOM 708 O O . LYS A 1 86 ? 8.482 -6.718 -17.170 1.00 75.19 86 LYS A O 1
ATOM 713 N N . SER A 1 87 ? 9.741 -5.287 -15.990 1.00 66.81 87 SER A N 1
ATOM 714 C CA . SER A 1 87 ? 10.944 -5.485 -16.790 1.00 66.81 87 SER A CA 1
ATOM 715 C C . SER A 1 87 ? 11.697 -6.689 -16.231 1.00 66.81 87 SER A C 1
ATOM 717 O O . SER A 1 87 ? 11.946 -6.792 -15.032 1.00 66.81 87 SER A O 1
ATOM 719 N N . ILE A 1 88 ? 12.021 -7.642 -17.099 1.00 66.31 88 ILE A N 1
ATOM 720 C CA . ILE A 1 88 ? 13.003 -8.677 -16.788 1.00 66.31 88 ILE A CA 1
ATOM 721 C C . ILE A 1 88 ? 14.335 -8.088 -17.239 1.00 66.31 88 ILE A C 1
ATOM 723 O O . ILE A 1 88 ? 14.544 -7.916 -18.440 1.00 66.31 88 ILE A O 1
ATOM 727 N N . SER A 1 89 ? 15.205 -7.705 -16.302 1.00 67.69 89 SER A N 1
ATOM 728 C CA . SER A 1 89 ? 16.577 -7.350 -16.663 1.00 67.69 89 SER A CA 1
ATOM 729 C C . SER A 1 89 ? 17.341 -8.644 -16.905 1.00 67.69 89 SER A C 1
ATOM 731 O O . SER A 1 89 ? 17.595 -9.402 -15.970 1.00 67.69 89 SER A O 1
ATOM 733 N N . ILE A 1 90 ? 17.662 -8.916 -18.164 1.00 72.62 90 ILE A N 1
ATOM 734 C CA . ILE A 1 90 ? 18.599 -9.978 -18.512 1.00 72.62 90 ILE A CA 1
ATOM 735 C C . ILE A 1 90 ? 19.999 -9.391 -18.340 1.00 72.62 90 ILE A C 1
ATOM 737 O O . ILE A 1 90 ? 20.320 -8.376 -18.961 1.00 72.62 90 ILE A O 1
ATOM 741 N N . ASP A 1 91 ? 20.802 -10.004 -17.473 1.00 78.94 91 ASP A N 1
ATOM 742 C CA . ASP A 1 91 ? 22.219 -9.679 -17.326 1.00 78.94 91 ASP A CA 1
ATOM 743 C C . ASP A 1 91 ? 22.998 -10.303 -18.489 1.00 78.94 91 ASP A C 1
ATOM 745 O O . ASP A 1 91 ? 23.508 -11.419 -18.404 1.00 78.94 91 ASP A O 1
ATOM 749 N N . TRP A 1 92 ? 23.010 -9.597 -19.620 1.00 81.69 92 TRP A N 1
ATOM 750 C CA . TRP A 1 92 ? 23.703 -10.045 -20.825 1.00 81.69 92 TRP A CA 1
ATOM 751 C C . TRP A 1 92 ? 25.217 -10.148 -20.624 1.00 81.69 92 TRP A C 1
ATOM 753 O O . TRP A 1 92 ? 25.834 -11.009 -21.241 1.00 81.69 92 TRP A O 1
ATOM 763 N N . GLU A 1 93 ? 25.808 -9.327 -19.748 1.00 82.69 93 GLU A N 1
ATOM 764 C CA . GLU A 1 93 ? 27.245 -9.384 -19.461 1.00 82.69 93 GLU A CA 1
ATOM 765 C C . GLU A 1 93 ? 27.615 -10.713 -18.802 1.00 82.69 93 GLU A C 1
ATOM 767 O O . GLU A 1 93 ? 28.571 -11.342 -19.236 1.00 82.69 93 GLU A O 1
ATOM 772 N N . SER A 1 94 ? 26.817 -11.210 -17.848 1.00 78.56 94 SER A N 1
ATOM 773 C CA . SER A 1 94 ? 27.055 -12.541 -17.272 1.00 78.56 94 SER A CA 1
ATOM 774 C C . SER A 1 94 ? 26.768 -13.701 -18.234 1.00 78.56 94 SER A C 1
ATOM 776 O O . SER A 1 94 ? 27.233 -14.808 -17.962 1.00 78.56 94 SER A O 1
ATOM 778 N N . ILE A 1 95 ? 25.968 -13.508 -19.288 1.00 74.06 95 ILE A N 1
ATOM 779 C CA . ILE A 1 95 ? 25.657 -14.569 -20.266 1.00 74.06 95 ILE A CA 1
ATOM 780 C C . ILE A 1 95 ? 26.816 -14.764 -21.247 1.00 74.06 95 ILE A C 1
ATOM 782 O O . ILE A 1 95 ? 27.075 -15.888 -21.659 1.00 74.06 95 ILE A O 1
ATOM 786 N N . PHE A 1 96 ? 27.505 -13.682 -21.608 1.00 80.25 96 PHE A N 1
ATOM 787 C CA . PHE A 1 96 ? 28.658 -13.701 -22.513 1.00 80.25 96 PHE A CA 1
ATOM 788 C C . PHE A 1 96 ? 29.994 -13.605 -21.764 1.00 80.25 96 PHE A C 1
ATOM 790 O O . PHE A 1 96 ? 31.017 -13.249 -22.348 1.00 80.25 96 PHE A O 1
ATOM 797 N N . ASP A 1 97 ? 29.983 -13.869 -20.456 1.00 80.94 97 ASP A N 1
ATOM 798 C CA . ASP A 1 97 ? 31.195 -13.928 -19.651 1.00 80.94 97 ASP A CA 1
ATOM 799 C C . ASP A 1 97 ? 31.917 -15.254 -19.918 1.00 80.94 97 ASP A C 1
ATOM 801 O O . ASP A 1 97 ? 31.779 -16.225 -19.172 1.00 80.94 97 ASP A O 1
AT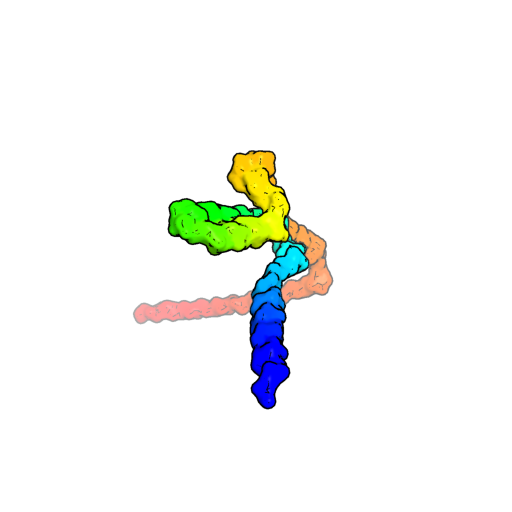OM 805 N N . ASP A 1 98 ? 32.714 -15.267 -20.989 1.00 66.38 98 ASP A N 1
ATOM 806 C CA . ASP A 1 98 ? 33.545 -16.395 -21.433 1.00 66.38 98 ASP A CA 1
ATOM 807 C C . ASP A 1 98 ? 34.583 -16.846 -20.377 1.00 66.38 98 ASP A C 1
ATOM 809 O O . ASP A 1 98 ? 35.315 -17.814 -20.586 1.00 66.38 98 ASP A O 1
ATOM 813 N N . SER A 1 99 ? 34.689 -16.145 -19.238 1.00 68.00 99 SER A N 1
ATOM 814 C CA . SER A 1 99 ? 35.553 -16.530 -18.117 1.00 68.00 99 SER A CA 1
ATOM 815 C C . SER A 1 99 ? 34.938 -17.588 -17.190 1.00 68.00 99 SER A C 1
ATOM 817 O O . SER A 1 99 ? 35.647 -18.151 -16.351 1.00 68.00 99 SER A O 1
ATOM 819 N N . LYS A 1 100 ? 33.643 -17.894 -17.341 1.00 61.56 100 LYS A N 1
ATOM 820 C CA . LYS A 1 100 ? 32.971 -18.997 -16.645 1.00 61.56 100 LYS A CA 1
ATOM 821 C C . LYS A 1 100 ? 32.958 -20.218 -17.564 1.00 61.56 100 LYS A C 1
ATOM 823 O O . LYS A 1 100 ? 32.097 -20.326 -18.425 1.00 61.56 100 LYS A O 1
ATOM 828 N N . GLU A 1 101 ? 33.922 -21.124 -17.391 1.00 59.97 101 GLU A N 1
ATOM 829 C CA . GLU A 1 101 ? 33.912 -22.431 -18.065 1.00 59.97 101 GLU A CA 1
ATOM 830 C C . GLU A 1 101 ? 32.550 -23.119 -17.868 1.00 59.97 101 GLU A C 1
ATOM 832 O O . GLU A 1 101 ? 32.097 -23.315 -16.735 1.00 59.97 101 GLU A O 1
ATOM 837 N N . ASP A 1 102 ? 31.906 -23.483 -18.979 1.00 56.47 102 ASP A N 1
ATOM 838 C CA 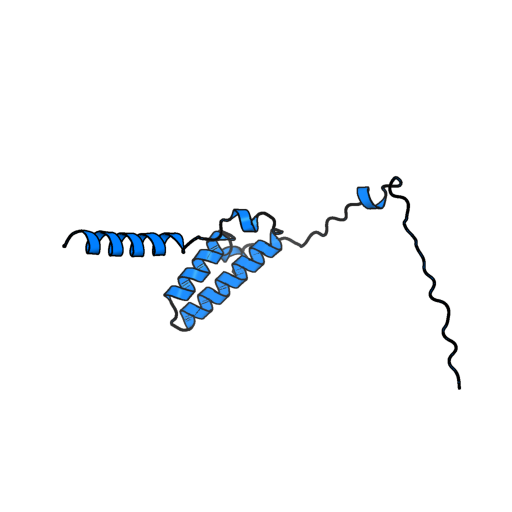. ASP A 1 102 ? 30.665 -24.249 -18.995 1.00 56.47 102 ASP A CA 1
ATOM 839 C C . ASP A 1 102 ? 30.855 -25.572 -18.241 1.00 56.47 102 ASP A C 1
ATOM 841 O O . ASP A 1 102 ? 31.498 -26.506 -18.727 1.00 56.47 102 ASP A O 1
ATOM 845 N N . VAL A 1 103 ? 30.233 -25.706 -17.067 1.00 58.38 103 VAL A N 1
ATOM 846 C CA . VAL A 1 103 ? 30.033 -27.017 -16.432 1.00 58.38 103 VAL A CA 1
ATOM 847 C C . VAL A 1 103 ? 28.855 -27.698 -17.126 1.00 58.38 103 VAL A C 1
ATOM 849 O O . VAL A 1 103 ? 27.772 -27.876 -16.577 1.00 58.38 103 VAL A O 1
ATOM 852 N N . SER A 1 104 ? 29.084 -28.072 -18.380 1.00 53.16 104 SER A N 1
ATOM 853 C CA . SER A 1 104 ? 28.288 -29.045 -19.115 1.00 53.16 104 SER A CA 1
ATOM 854 C C . SER A 1 104 ? 28.708 -30.444 -18.657 1.00 53.16 104 SER A C 1
ATOM 856 O O . SER A 1 104 ? 29.409 -31.170 -19.362 1.00 53.16 104 SER A O 1
ATOM 858 N N . THR A 1 105 ? 28.301 -30.853 -17.455 1.00 45.94 105 THR A N 1
ATOM 859 C CA . THR A 1 105 ? 28.171 -32.288 -17.169 1.00 45.94 105 THR A CA 1
ATOM 860 C C . THR A 1 105 ? 26.845 -32.757 -17.743 1.00 45.94 105 THR A C 1
ATOM 862 O O . THR A 1 105 ? 25.858 -32.890 -17.024 1.00 45.94 105 THR A O 1
ATOM 865 N N . ASP A 1 106 ? 26.843 -33.005 -19.051 1.00 49.78 106 ASP A N 1
ATOM 866 C CA . ASP A 1 106 ? 25.890 -33.913 -19.676 1.00 49.78 106 ASP A CA 1
ATOM 867 C C . ASP A 1 106 ? 26.173 -35.318 -19.129 1.00 49.78 106 ASP A C 1
ATOM 869 O O . ASP A 1 106 ? 26.937 -36.103 -19.694 1.00 49.78 106 ASP A O 1
ATOM 873 N N . THR A 1 107 ? 25.571 -35.659 -17.992 1.00 51.25 107 THR A N 1
ATOM 874 C CA . THR A 1 107 ? 25.248 -37.059 -17.722 1.00 51.25 107 THR A CA 1
ATOM 875 C C . THR A 1 107 ? 24.086 -37.422 -18.631 1.00 51.25 107 THR A C 1
ATOM 877 O O . THR A 1 107 ? 22.921 -37.226 -18.295 1.00 51.25 107 THR A O 1
ATOM 880 N N . VAL A 1 108 ? 24.436 -37.905 -19.823 1.00 50.97 108 VAL A N 1
ATOM 881 C CA . VAL A 1 108 ? 23.565 -38.737 -20.650 1.00 50.97 108 VAL A CA 1
ATOM 882 C C . VAL A 1 108 ? 23.286 -39.997 -19.832 1.00 50.97 108 VAL A C 1
ATOM 884 O O . VAL A 1 108 ? 24.112 -40.909 -19.795 1.00 50.97 108 VAL A O 1
ATOM 887 N N . ASP A 1 109 ? 22.165 -40.015 -19.112 1.00 50.44 109 ASP A N 1
ATOM 888 C CA . ASP A 1 109 ? 21.646 -41.244 -18.524 1.00 50.44 109 ASP A CA 1
ATOM 889 C C . ASP A 1 109 ? 21.309 -42.197 -19.675 1.00 50.44 109 ASP A C 1
ATOM 891 O O . ASP A 1 109 ? 20.503 -41.895 -20.558 1.00 50.44 109 ASP A O 1
ATOM 895 N N . ALA A 1 110 ? 22.035 -43.311 -19.708 1.00 51.25 110 ALA A N 1
ATOM 896 C CA . ALA A 1 110 ? 21.893 -44.361 -20.698 1.00 51.25 110 ALA A CA 1
ATOM 897 C C . ALA A 1 110 ? 20.498 -45.004 -20.624 1.00 51.25 110 ALA A C 1
ATOM 899 O O . ALA A 1 110 ? 19.969 -45.219 -19.535 1.00 51.25 110 ALA A O 1
ATOM 900 N N . ASP A 1 111 ? 19.962 -45.335 -21.802 1.00 51.91 111 ASP A N 1
ATOM 901 C CA . ASP A 1 111 ? 18.764 -46.146 -22.036 1.00 51.91 111 ASP A CA 1
ATOM 902 C C . ASP A 1 111 ? 18.604 -47.293 -21.017 1.00 51.91 111 ASP A C 1
ATOM 904 O O . ASP A 1 111 ? 19.449 -48.191 -20.938 1.00 51.91 111 ASP A O 1
ATOM 908 N N . GLU A 1 112 ? 17.480 -47.322 -20.295 1.00 54.59 112 GLU A N 1
ATOM 909 C CA . GLU A 1 112 ? 16.964 -48.565 -19.714 1.00 54.59 112 GLU A CA 1
ATOM 910 C C . GLU A 1 112 ? 16.325 -49.403 -20.838 1.00 54.59 112 GLU A C 1
ATOM 912 O O . GLU A 1 112 ? 15.449 -48.899 -21.550 1.00 54.59 112 GLU A O 1
ATOM 917 N N . PRO A 1 113 ? 16.710 -50.679 -21.027 1.00 59.66 113 PRO A N 1
ATOM 918 C CA . PRO A 1 113 ? 15.986 -51.560 -21.929 1.00 59.66 113 PRO A CA 1
ATOM 919 C C . PRO A 1 113 ? 14.601 -51.876 -21.349 1.00 59.66 113 PRO A C 1
ATOM 921 O O . PRO A 1 113 ? 14.469 -52.310 -20.205 1.00 59.66 113 PRO A O 1
ATOM 924 N N . ILE A 1 114 ? 13.566 -51.676 -22.165 1.00 57.53 114 ILE A N 1
ATOM 925 C CA . ILE A 1 114 ? 12.222 -52.203 -21.918 1.00 57.53 114 ILE A CA 1
ATOM 926 C C . ILE A 1 114 ? 12.289 -53.715 -22.181 1.00 57.53 114 ILE A C 1
ATOM 928 O O . ILE A 1 114 ? 12.438 -54.124 -23.332 1.00 57.53 114 ILE A O 1
ATOM 932 N N . ASP A 1 115 ? 12.230 -54.523 -21.122 1.00 59.06 115 ASP A N 1
ATOM 933 C CA . ASP A 1 115 ? 11.982 -55.967 -21.219 1.00 59.06 115 ASP A CA 1
ATOM 934 C C . ASP A 1 115 ? 10.497 -56.205 -21.571 1.00 59.06 115 ASP A C 1
ATOM 936 O O . ASP A 1 115 ? 9.610 -55.683 -20.887 1.00 59.06 115 ASP A O 1
ATOM 940 N N . ASP A 1 116 ? 10.249 -56.991 -22.627 1.00 57.19 116 ASP A N 1
ATOM 941 C CA . ASP A 1 116 ? 8.942 -57.582 -22.983 1.00 57.19 116 ASP A CA 1
ATOM 942 C C . ASP A 1 116 ? 8.655 -58.862 -22.171 1.00 57.19 116 ASP A C 1
ATOM 944 O O . ASP A 1 116 ? 9.574 -59.707 -22.027 1.00 57.19 116 ASP A O 1
#

pLDDT: mean 76.5, std 18.1, range [45.94, 97.81]

Secondary structure (DSSP, 8-state):
--SHHHHHHHHHHHHHHHT-----GGGGTTS-HHHHHHHHHHHHHHHHHHHHTT-HHHHHHHHHHHHHH-TTHHHHHTTSSPPPP------HHHHS-TTS----------------

Radius of gyration: 26.55 Å; chains: 1; bounding box: 54×65×72 Å

Foldseek 3Di:
DPVVVVVVVVVVVVVVVVVPPLPQLVVCPVPDQLVLLVQLLVLQVVLVVCVVVVNNVSSVVSNVSSCNSPVCSVCCNVVVDDRDDDDDDDPVCVVPVPVDPDPPPPPPPDDDDDDD